Protein AF-N2A3H6-F1 (afdb_monomer_lite)

Secondary structure (DSSP, 8-state):
-HHHHHHHHHHTT-HHHHHHHHTT-EEEHHHHHHHHHHTT-HHHHHHHHHTTSSEEEHHHHHHHHHHHHHHHHHHHHHHHHHHHHHHHHHHHHHHHHHHHHHHHTT--HHHHHHHHHHHS---HHHHHHHHHHHH-

pLDDT: mean 91.18, std 5.66, range [61.72, 97.81]

Foldseek 3Di:
DVLVVLVVCVVVVVVVCCCVPQLADWDWLVSQCSSCVVSVPPLSNVQSVVVVTDTGRVNVSVVSVVVVVVVVVVVVVVVVCVVVCVVVVVLLVVLLVLLVVCLVVVHDLVVSLVCCCVVNVDDSVVSNVSNVVNND

Structure (mmCIF, N/CA/C/O backbone):
data_AF-N2A3H6-F1
#
_entry.id   AF-N2A3H6-F1
#
loop_
_atom_site.group_PDB
_atom_site.id
_atom_site.type_symbol
_atom_site.label_atom_id
_atom_site.label_alt_id
_atom_site.label_comp_id
_atom_site.label_asym_id
_atom_site.label_entity_id
_atom_site.label_seq_id
_atom_site.pdbx_PDB_ins_code
_atom_site.Cartn_x
_atom_site.Cartn_y
_atom_site.Cartn_z
_atom_site.occupancy
_atom_site.B_iso_or_equiv
_atom_site.auth_seq_id
_atom_site.auth_comp_id
_atom_site.auth_asym_id
_atom_site.auth_atom_id
_atom_site.pdbx_PDB_model_num
ATOM 1 N N . GLN A 1 1 ? 14.716 13.242 -29.127 1.00 61.72 1 GLN A N 1
ATOM 2 C CA . GLN A 1 1 ? 13.260 13.442 -29.303 1.00 61.72 1 GLN A CA 1
ATOM 3 C C . GLN A 1 1 ? 12.476 12.564 -28.331 1.00 61.72 1 GLN A C 1
ATOM 5 O O . GLN A 1 1 ? 11.534 13.052 -27.720 1.00 61.72 1 GLN A O 1
ATOM 10 N N . ASP A 1 2 ? 12.939 11.335 -28.089 1.00 79.94 2 ASP A N 1
ATOM 11 C CA . ASP A 1 2 ? 12.267 10.348 -27.234 1.00 79.94 2 ASP A CA 1
ATOM 12 C C . ASP A 1 2 ? 12.134 10.745 -25.754 1.00 79.94 2 ASP A C 1
ATOM 14 O O . ASP A 1 2 ? 11.110 10.450 -25.152 1.00 79.94 2 ASP A O 1
ATOM 18 N N . PHE A 1 3 ? 13.095 11.480 -25.172 1.00 89.81 3 PHE A N 1
ATOM 19 C CA . PHE A 1 3 ? 13.014 11.928 -23.768 1.00 89.81 3 PHE A CA 1
ATOM 20 C C . PHE A 1 3 ? 11.711 12.679 -23.455 1.00 89.81 3 PHE A C 1
ATOM 22 O O . PHE A 1 3 ? 10.958 12.291 -22.566 1.00 89.81 3 PHE A O 1
ATOM 29 N N . PHE A 1 4 ? 11.420 13.746 -24.207 1.00 91.12 4 PHE A N 1
ATOM 30 C CA . PHE A 1 4 ? 10.241 14.578 -23.961 1.00 91.12 4 PHE A CA 1
ATOM 31 C C . PHE A 1 4 ? 8.934 13.838 -24.242 1.00 91.12 4 PHE A C 1
ATOM 33 O O . PHE A 1 4 ? 7.922 14.127 -23.605 1.00 91.12 4 PHE A O 1
ATOM 40 N N . GLU A 1 5 ? 8.937 12.899 -25.186 1.00 89.94 5 GLU A N 1
ATOM 41 C CA . GLU A 1 5 ? 7.768 12.076 -25.476 1.00 89.94 5 GLU A CA 1
ATOM 42 C C . GLU A 1 5 ? 7.487 11.093 -24.336 1.00 89.94 5 GLU A C 1
ATOM 44 O O . GLU A 1 5 ? 6.364 11.060 -23.827 1.00 89.94 5 GLU A O 1
ATOM 49 N N . ILE A 1 6 ? 8.511 10.373 -23.869 1.00 88.81 6 ILE A N 1
ATOM 50 C CA . ILE A 1 6 ? 8.400 9.448 -22.738 1.00 88.81 6 ILE A CA 1
ATOM 51 C C . ILE A 1 6 ? 7.948 10.205 -21.487 1.00 88.81 6 ILE A C 1
ATOM 53 O O . ILE A 1 6 ? 6.944 9.834 -20.881 1.00 88.81 6 ILE A O 1
ATOM 57 N N . MET A 1 7 ? 8.595 11.326 -21.154 1.00 91.62 7 MET A N 1
ATOM 58 C CA . MET A 1 7 ? 8.209 12.146 -20.001 1.00 91.62 7 MET A CA 1
ATOM 59 C C . MET A 1 7 ? 6.777 12.675 -20.118 1.00 91.62 7 MET A C 1
ATOM 61 O O . MET A 1 7 ? 6.028 12.643 -19.143 1.00 91.62 7 MET A O 1
ATOM 65 N N . ARG A 1 8 ? 6.346 13.115 -21.308 1.00 93.12 8 ARG A N 1
ATOM 66 C CA . ARG A 1 8 ? 4.962 13.563 -21.528 1.00 93.12 8 ARG A CA 1
ATOM 67 C C . ARG A 1 8 ? 3.961 12.450 -21.234 1.00 93.12 8 ARG A C 1
ATOM 69 O O . ARG A 1 8 ? 2.940 12.725 -20.607 1.00 93.12 8 ARG A O 1
ATOM 76 N N . ASN A 1 9 ? 4.233 11.225 -21.677 1.00 91.06 9 ASN A N 1
ATOM 77 C CA . ASN A 1 9 ? 3.353 10.091 -21.403 1.00 91.06 9 ASN A CA 1
ATOM 78 C C . ASN A 1 9 ? 3.376 9.712 -19.910 1.00 91.06 9 ASN A C 1
ATOM 80 O O . ASN A 1 9 ? 2.315 9.439 -19.353 1.00 91.06 9 ASN A O 1
ATOM 84 N N . ILE A 1 10 ? 4.535 9.797 -19.237 1.00 89.25 10 ILE A N 1
ATOM 85 C CA . ILE A 1 10 ? 4.661 9.555 -17.786 1.00 89.25 10 ILE A CA 1
ATOM 86 C C . ILE A 1 10 ? 3.806 10.556 -17.000 1.00 89.25 10 ILE A C 1
ATOM 88 O O . ILE A 1 10 ? 2.972 10.148 -16.193 1.00 89.25 10 ILE A O 1
ATOM 92 N N . TYR A 1 11 ? 3.940 11.859 -17.266 1.00 89.00 11 TYR A N 1
ATOM 93 C CA . TYR A 1 11 ? 3.166 12.889 -16.559 1.00 89.00 11 TYR A CA 1
ATOM 94 C C . TYR A 1 11 ? 1.666 12.814 -16.846 1.00 89.00 11 TYR A C 1
ATOM 96 O O . TYR A 1 11 ? 0.853 13.073 -15.961 1.00 89.00 11 TYR A O 1
ATOM 104 N N . ARG A 1 12 ? 1.282 12.429 -18.069 1.00 93.69 12 ARG A N 1
ATOM 105 C CA . ARG A 1 12 ? -0.123 12.180 -18.427 1.00 93.69 12 ARG A CA 1
ATOM 106 C C . ARG A 1 12 ? -0.666 10.865 -17.872 1.00 93.69 12 ARG A C 1
ATOM 108 O O . ARG A 1 12 ? -1.857 10.615 -18.028 1.00 93.69 12 ARG A O 1
ATOM 115 N N . ARG A 1 13 ? 0.178 10.047 -17.232 1.00 89.00 13 ARG A N 1
ATOM 116 C CA . ARG A 1 13 ? -0.150 8.696 -16.756 1.00 89.00 13 ARG A CA 1
ATOM 117 C C . ARG A 1 13 ? -0.673 7.788 -17.873 1.00 89.00 13 ARG A C 1
ATOM 119 O O . ARG A 1 13 ? -1.463 6.878 -17.632 1.00 89.00 13 ARG A O 1
ATOM 126 N N . ASP A 1 14 ? -0.221 8.026 -19.102 1.00 90.19 14 ASP A N 1
ATOM 127 C CA . ASP A 1 14 ? -0.572 7.219 -20.268 1.00 90.19 14 ASP A CA 1
ATOM 128 C C . ASP A 1 14 ? 0.388 6.026 -20.382 1.00 90.19 14 ASP A C 1
ATOM 130 O O . ASP A 1 14 ? 1.221 5.926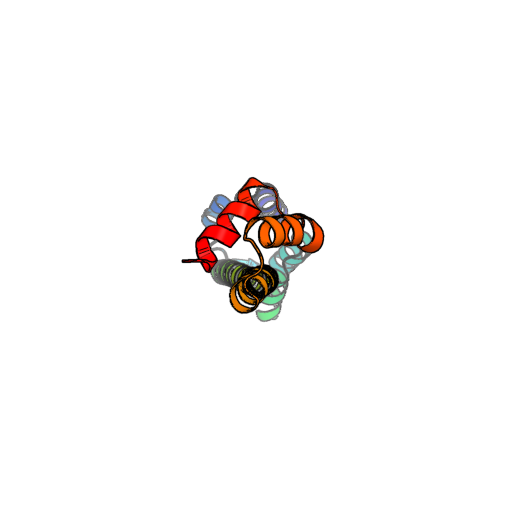 -21.286 1.00 90.19 14 ASP A O 1
ATOM 134 N N . TYR A 1 15 ? 0.315 5.136 -19.389 1.00 83.81 15 TYR A N 1
ATOM 135 C CA . TYR A 1 15 ? 1.209 3.981 -19.285 1.00 83.81 15 TYR A CA 1
ATOM 136 C C . TYR A 1 15 ? 0.973 2.952 -20.392 1.00 83.81 15 TYR A C 1
ATOM 138 O O . TYR A 1 15 ? 1.915 2.275 -20.792 1.00 83.81 15 TYR A O 1
ATOM 146 N N . ARG A 1 16 ? -0.248 2.891 -20.943 1.00 87.44 16 ARG A N 1
ATOM 147 C CA . ARG A 1 16 ? -0.565 2.038 -22.098 1.00 87.44 16 ARG A CA 1
ATOM 148 C C . ARG A 1 16 ? 0.260 2.448 -23.304 1.00 87.44 16 ARG A C 1
ATOM 150 O O . ARG A 1 16 ? 0.924 1.611 -23.897 1.00 87.44 16 ARG A O 1
ATOM 157 N N . LYS A 1 17 ? 0.302 3.748 -23.606 1.00 86.44 17 LYS A N 1
ATOM 158 C CA . LYS A 1 17 ? 1.109 4.260 -24.711 1.00 86.44 17 LYS A CA 1
ATOM 159 C C . LYS A 1 17 ? 2.608 4.056 -24.490 1.00 86.44 17 LYS A C 1
ATOM 161 O O . LYS A 1 17 ? 3.329 3.786 -25.447 1.00 86.44 17 LYS A O 1
ATOM 166 N N . ILE A 1 18 ? 3.089 4.169 -23.249 1.00 84.75 18 ILE A N 1
ATOM 167 C CA . ILE A 1 18 ? 4.495 3.870 -22.928 1.00 84.75 18 ILE A CA 1
ATOM 168 C C . ILE A 1 18 ? 4.803 2.402 -23.219 1.00 84.75 18 ILE A C 1
ATOM 170 O O . ILE A 1 18 ? 5.806 2.102 -23.862 1.00 84.75 18 ILE A O 1
ATOM 174 N N . GLU A 1 19 ? 3.935 1.499 -22.775 1.00 84.12 19 GLU A N 1
ATOM 175 C CA . GLU A 1 19 ? 4.095 0.075 -23.024 1.00 84.12 19 GLU A CA 1
ATOM 176 C C . GLU A 1 19 ? 4.019 -0.231 -24.530 1.00 84.12 19 GLU A C 1
ATOM 178 O O . GLU A 1 19 ? 4.941 -0.812 -25.086 1.00 84.12 19 GLU A O 1
ATOM 183 N N . GLU A 1 20 ? 2.995 0.233 -25.238 1.00 85.56 20 GLU A N 1
ATOM 184 C CA . GLU A 1 20 ? 2.819 -0.036 -26.672 1.00 85.56 20 GLU A CA 1
ATOM 185 C C . GLU A 1 20 ? 3.987 0.468 -27.533 1.00 85.56 20 GLU A C 1
ATOM 187 O O . GLU A 1 20 ? 4.440 -0.230 -28.439 1.00 85.56 20 GLU A O 1
ATOM 192 N N . VAL A 1 21 ? 4.488 1.676 -27.258 1.00 82.44 21 VAL A N 1
ATOM 193 C CA . VAL A 1 21 ? 5.508 2.321 -28.098 1.00 82.44 21 VAL A CA 1
ATOM 194 C C . VAL A 1 21 ? 6.924 1.894 -27.716 1.00 82.44 21 VAL A C 1
ATOM 196 O O . VAL A 1 21 ? 7.789 1.801 -28.594 1.00 82.44 21 VAL A O 1
ATOM 199 N N . TYR A 1 22 ? 7.183 1.644 -26.428 1.00 80.38 22 TYR A N 1
ATOM 200 C CA . TYR A 1 22 ? 8.542 1.469 -25.916 1.00 80.38 22 TYR A CA 1
ATOM 201 C C . TYR A 1 22 ? 8.834 0.086 -25.332 1.00 80.38 22 TYR A C 1
ATOM 203 O O . TYR A 1 22 ? 10.007 -0.189 -25.112 1.00 80.38 22 TYR A O 1
ATOM 211 N N . LYS A 1 23 ? 7.859 -0.815 -25.136 1.00 79.56 23 LYS A N 1
ATOM 212 C CA . LYS A 1 23 ? 8.092 -2.138 -24.513 1.00 79.56 23 LYS A CA 1
ATOM 213 C C . LYS A 1 23 ? 9.216 -2.937 -25.156 1.00 79.56 23 LYS A C 1
ATOM 215 O O . LYS A 1 23 ? 10.000 -3.540 -24.443 1.00 79.56 23 LYS A O 1
ATOM 220 N N . THR A 1 24 ? 9.332 -2.938 -26.479 1.00 81.25 24 THR A N 1
ATOM 221 C CA . THR A 1 24 ? 10.384 -3.693 -27.183 1.00 81.25 24 THR A CA 1
ATOM 222 C C . THR A 1 24 ? 11.565 -2.829 -27.612 1.00 81.25 24 THR A C 1
ATOM 224 O O . THR A 1 24 ? 12.438 -3.313 -28.329 1.00 81.25 24 THR A O 1
ATOM 227 N N . ARG A 1 25 ? 11.589 -1.543 -27.242 1.00 85.50 25 ARG A N 1
ATOM 228 C CA . ARG A 1 25 ? 12.662 -0.634 -27.645 1.00 85.50 25 ARG A CA 1
ATOM 229 C C . ARG A 1 25 ? 13.859 -0.772 -26.717 1.00 85.50 25 ARG A C 1
ATOM 231 O O . ARG A 1 25 ? 13.730 -0.828 -25.495 1.00 85.50 25 ARG A O 1
ATOM 238 N N . GLU A 1 26 ? 15.030 -0.746 -27.326 1.00 89.25 26 GLU A N 1
ATOM 239 C CA . GLU A 1 26 ? 16.272 -0.452 -26.633 1.00 89.25 26 GLU A CA 1
ATOM 240 C C . GLU A 1 26 ? 16.450 1.066 -26.601 1.00 89.25 26 GLU A C 1
ATOM 242 O O . GLU A 1 26 ? 16.276 1.747 -27.615 1.00 89.25 26 GLU A O 1
ATOM 247 N N . ILE A 1 27 ? 16.752 1.611 -25.426 1.00 89.69 27 ILE A N 1
ATOM 248 C CA . ILE A 1 27 ? 17.058 3.036 -25.256 1.00 89.69 27 ILE A CA 1
ATOM 249 C C . ILE A 1 27 ? 18.456 3.175 -24.679 1.00 89.69 27 ILE A C 1
ATOM 251 O O . ILE A 1 27 ? 18.918 2.282 -23.975 1.00 89.69 27 ILE A O 1
ATOM 255 N N . SER A 1 28 ? 19.143 4.283 -24.958 1.00 93.25 28 SER A N 1
ATOM 256 C CA . SER A 1 28 ? 20.476 4.475 -24.387 1.00 93.25 28 SER A CA 1
ATOM 257 C C . SER A 1 28 ? 20.409 4.538 -22.860 1.00 93.25 28 SER A C 1
ATOM 259 O O . SER A 1 28 ? 19.424 5.016 -22.284 1.00 93.25 28 SER A O 1
ATOM 261 N N . THR A 1 29 ? 21.457 4.065 -22.193 1.00 93.69 29 THR A N 1
ATOM 262 C CA . THR A 1 29 ? 21.540 4.108 -20.729 1.00 93.69 29 THR A CA 1
ATOM 263 C C . THR A 1 29 ? 21.468 5.537 -20.187 1.00 93.69 29 THR A C 1
ATOM 265 O O . THR A 1 29 ? 20.881 5.769 -19.136 1.00 93.69 29 THR A O 1
ATOM 268 N N . GLU A 1 30 ? 21.983 6.525 -20.922 1.00 93.88 30 GLU A N 1
ATOM 269 C CA . GLU A 1 30 ? 21.918 7.947 -20.556 1.00 93.88 30 GLU A CA 1
ATOM 270 C C . GLU A 1 30 ? 20.485 8.473 -20.631 1.00 93.88 30 GLU A C 1
ATOM 272 O O . GLU A 1 30 ? 20.040 9.195 -19.738 1.00 93.88 30 GLU A O 1
ATOM 277 N N . LEU A 1 31 ? 19.744 8.088 -21.677 1.00 92.56 31 LEU A N 1
ATOM 278 C CA . LEU A 1 31 ? 18.335 8.433 -21.812 1.00 92.56 31 LEU A CA 1
ATOM 279 C C . LEU A 1 31 ? 17.512 7.793 -20.687 1.00 92.56 31 LEU A C 1
ATOM 281 O O . LEU A 1 31 ? 16.703 8.474 -20.058 1.00 92.56 31 LEU A O 1
ATOM 285 N N . GLY A 1 32 ? 17.752 6.513 -20.400 1.00 92.44 32 GLY A N 1
ATOM 286 C CA . GLY A 1 32 ? 17.136 5.799 -19.285 1.00 92.44 32 GLY A CA 1
ATOM 287 C C . GLY A 1 32 ? 17.398 6.449 -17.931 1.00 92.44 32 GLY A C 1
ATOM 288 O O . GLY A 1 32 ? 16.467 6.661 -17.155 1.00 92.44 32 GLY A O 1
ATOM 289 N N . LEU A 1 33 ? 18.649 6.842 -17.675 1.00 94.06 33 LEU A N 1
ATOM 290 C CA . LEU A 1 33 ? 19.043 7.534 -16.451 1.00 94.06 33 LEU A CA 1
ATOM 291 C C . LEU A 1 33 ? 18.382 8.913 -16.344 1.00 94.06 33 LEU A C 1
ATOM 293 O O . LEU A 1 33 ? 17.886 9.265 -15.277 1.00 94.06 33 LEU A O 1
ATOM 297 N N . ALA A 1 34 ? 18.316 9.671 -17.443 1.00 95.00 34 ALA A N 1
ATOM 298 C CA . ALA A 1 34 ? 17.645 10.967 -17.477 1.00 95.00 34 ALA A CA 1
ATOM 299 C C . ALA A 1 34 ? 16.141 10.839 -17.195 1.00 95.00 34 ALA A C 1
ATOM 301 O O . ALA A 1 34 ? 15.597 11.621 -16.416 1.00 95.00 34 ALA A O 1
ATOM 302 N N . ILE A 1 35 ? 15.467 9.848 -17.792 1.00 93.00 35 ILE A N 1
ATOM 303 C CA . ILE A 1 35 ? 14.048 9.561 -17.525 1.00 93.00 35 ILE A CA 1
ATOM 304 C C . ILE A 1 35 ? 13.871 9.138 -16.067 1.00 93.00 35 ILE A C 1
ATOM 306 O O . ILE A 1 35 ? 12.973 9.639 -15.395 1.00 93.00 35 ILE A O 1
ATOM 310 N N . GLY A 1 36 ? 14.733 8.254 -15.560 1.00 93.56 36 GLY A N 1
ATOM 311 C CA . GLY A 1 36 ? 14.713 7.814 -14.169 1.00 93.56 36 GLY A CA 1
ATOM 312 C C . GLY A 1 36 ? 14.859 8.979 -13.196 1.00 93.56 36 GLY A C 1
ATOM 313 O O . GLY A 1 36 ? 14.030 9.126 -12.308 1.00 93.56 36 GLY A O 1
ATOM 314 N N . ALA A 1 37 ? 15.836 9.860 -13.407 1.00 95.31 37 ALA A N 1
ATOM 315 C CA . ALA A 1 37 ? 16.040 11.043 -12.578 1.00 95.31 37 ALA A CA 1
ATOM 316 C C . ALA A 1 37 ? 14.859 12.025 -12.661 1.00 95.31 37 ALA A C 1
ATOM 318 O O . ALA A 1 37 ? 14.356 12.466 -11.633 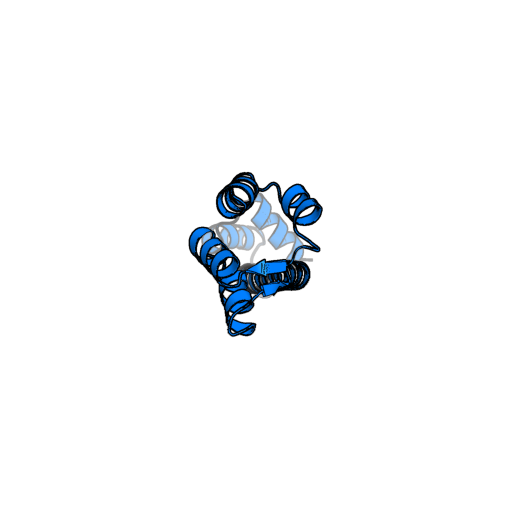1.00 95.31 37 ALA A O 1
ATOM 319 N N . ALA A 1 38 ? 14.373 12.331 -13.869 1.00 94.81 38 ALA A N 1
ATOM 320 C CA . ALA A 1 38 ? 13.281 13.286 -14.072 1.00 94.81 38 ALA A CA 1
ATOM 321 C C . ALA A 1 38 ? 11.917 12.779 -13.568 1.00 94.81 38 ALA A C 1
ATOM 323 O O . ALA A 1 38 ? 11.046 13.580 -13.239 1.00 94.81 38 ALA A O 1
ATOM 324 N N . SER A 1 39 ? 11.723 11.458 -13.528 1.00 91.19 39 SER A N 1
ATOM 325 C CA . SER A 1 39 ? 10.527 10.808 -12.970 1.00 91.19 39 SER A CA 1
ATOM 326 C C . SER A 1 39 ? 10.702 10.352 -11.521 1.00 91.19 39 SER A C 1
ATOM 328 O O . SER A 1 39 ? 9.801 9.712 -10.983 1.00 91.19 39 SER A O 1
ATOM 330 N N . GLU A 1 40 ? 11.854 10.642 -10.907 1.00 92.88 40 GLU A N 1
ATOM 331 C CA . GLU A 1 40 ? 12.228 10.192 -9.560 1.00 92.88 40 GLU A CA 1
ATOM 332 C C . GLU A 1 40 ? 12.140 8.660 -9.374 1.00 92.88 40 GLU A C 1
ATOM 334 O O . GLU A 1 40 ? 11.982 8.138 -8.270 1.00 92.88 40 GLU A O 1
ATOM 339 N N . SER A 1 41 ? 12.277 7.904 -10.465 1.00 92.75 41 SER A N 1
ATOM 340 C CA . SER A 1 41 ? 12.237 6.446 -10.459 1.00 92.75 41 SER A CA 1
ATOM 341 C C . SER A 1 41 ? 13.627 5.863 -10.238 1.00 92.75 41 SER A C 1
ATOM 343 O O . SER A 1 41 ? 14.426 5.705 -11.167 1.00 92.75 41 SER A O 1
ATOM 345 N N . THR A 1 42 ? 13.907 5.474 -8.995 1.00 93.56 42 THR A N 1
ATOM 346 C CA . THR A 1 42 ? 15.136 4.749 -8.629 1.00 93.56 42 THR A CA 1
ATOM 347 C C . THR A 1 42 ? 15.263 3.414 -9.358 1.00 93.56 42 THR A C 1
ATOM 349 O O . THR A 1 42 ? 16.376 2.972 -9.627 1.00 93.56 42 THR A O 1
ATOM 352 N N . VAL A 1 43 ? 14.141 2.798 -9.743 1.00 93.81 43 VAL A N 1
ATOM 353 C CA . VAL A 1 43 ? 14.125 1.561 -10.533 1.00 93.81 43 VAL A CA 1
ATOM 354 C C . VAL A 1 43 ? 14.708 1.799 -11.923 1.00 93.81 43 VAL A C 1
ATOM 356 O O . VAL A 1 43 ? 15.627 1.089 -12.321 1.00 93.81 43 VAL A O 1
ATOM 359 N N . LEU A 1 44 ? 14.241 2.833 -12.634 1.00 92.69 44 LEU A N 1
ATOM 360 C CA . LEU A 1 44 ? 14.759 3.167 -13.965 1.00 92.69 44 LEU A CA 1
ATOM 361 C C . LEU A 1 44 ? 16.225 3.611 -13.909 1.00 92.69 44 LEU A C 1
ATOM 363 O O . LEU A 1 44 ? 17.012 3.222 -14.769 1.00 92.69 44 LEU A O 1
ATOM 367 N N . MET A 1 45 ? 16.611 4.372 -12.876 1.00 93.69 45 MET A N 1
ATOM 368 C CA . MET A 1 45 ? 18.011 4.754 -12.664 1.00 93.69 45 MET A CA 1
ATOM 369 C C . MET A 1 45 ? 18.905 3.524 -12.458 1.00 93.69 45 MET A C 1
ATOM 371 O O . MET A 1 45 ? 19.934 3.394 -13.116 1.00 93.69 45 MET A O 1
ATOM 375 N N . ASN A 1 46 ? 18.505 2.594 -11.589 1.00 93.50 46 ASN A N 1
ATOM 376 C CA . ASN A 1 46 ? 19.274 1.378 -11.329 1.00 93.50 46 ASN A CA 1
ATOM 377 C C . ASN A 1 46 ? 19.351 0.475 -12.563 1.00 93.50 46 ASN A C 1
ATOM 379 O O . ASN A 1 46 ? 20.414 -0.076 -12.842 1.00 93.50 46 ASN A O 1
ATOM 383 N N . GLU A 1 47 ? 18.262 0.345 -13.321 1.00 91.75 47 GLU A N 1
ATOM 384 C CA . GLU A 1 47 ? 18.247 -0.463 -14.541 1.00 91.75 47 GLU A CA 1
ATOM 385 C C . GLU A 1 47 ? 19.184 0.103 -15.616 1.00 91.75 47 GLU A C 1
ATOM 387 O O . GLU A 1 47 ? 19.961 -0.638 -16.220 1.00 91.75 47 GLU A O 1
ATOM 392 N N . ALA A 1 48 ? 19.199 1.428 -15.789 1.00 92.38 48 ALA A N 1
ATOM 393 C CA . ALA A 1 48 ? 20.157 2.095 -16.666 1.00 92.38 48 ALA A CA 1
ATOM 394 C C . ALA A 1 48 ? 21.614 1.853 -16.224 1.00 92.38 48 ALA A C 1
ATOM 396 O O . ALA A 1 48 ? 22.485 1.589 -17.055 1.00 92.38 48 ALA A O 1
ATOM 397 N N . LEU A 1 49 ? 21.884 1.885 -14.914 1.00 91.94 49 LEU A N 1
ATOM 398 C CA . LEU A 1 49 ? 23.226 1.687 -14.356 1.00 91.94 49 LEU A CA 1
ATOM 399 C C . LEU A 1 49 ? 23.718 0.230 -14.425 1.00 91.94 49 LEU A C 1
ATOM 401 O O . LEU A 1 49 ? 24.929 0.009 -14.516 1.00 91.94 49 LEU A O 1
ATOM 405 N N . LYS A 1 50 ? 22.824 -0.771 -14.435 1.00 90.12 50 LYS A N 1
ATOM 406 C CA . LYS A 1 50 ? 23.201 -2.196 -14.564 1.00 90.12 50 LYS A CA 1
ATOM 407 C C . LYS A 1 50 ? 23.967 -2.490 -15.855 1.00 90.12 50 LYS A C 1
ATOM 409 O O . LYS A 1 50 ? 24.872 -3.322 -15.848 1.00 90.12 50 LYS A O 1
ATOM 414 N N . SER A 1 51 ? 23.631 -1.794 -16.940 1.00 80.62 51 SER A N 1
ATOM 415 C CA . SER A 1 51 ? 24.140 -2.103 -18.282 1.00 80.62 51 SER A CA 1
ATOM 416 C C . SER A 1 51 ? 25.577 -1.606 -18.535 1.00 80.62 51 SER A C 1
ATOM 418 O O . SER A 1 51 ? 26.173 -1.971 -19.539 1.00 80.62 51 SER A O 1
ATOM 420 N N . ARG A 1 52 ? 26.183 -0.835 -17.609 1.00 78.31 52 ARG A N 1
ATOM 421 C CA . ARG A 1 52 ? 27.552 -0.266 -17.726 1.00 78.31 52 ARG A CA 1
ATOM 422 C C . ARG A 1 52 ? 27.804 0.511 -19.038 1.00 78.31 52 ARG A C 1
ATOM 424 O O . ARG A 1 52 ? 28.937 0.561 -19.514 1.00 78.31 52 ARG A O 1
ATOM 431 N N . GLY A 1 53 ? 26.763 1.140 -19.584 1.00 78.69 53 GLY A N 1
ATOM 432 C CA . GLY A 1 53 ? 26.789 1.874 -20.853 1.00 78.69 53 GLY A CA 1
ATOM 433 C C . GLY A 1 53 ? 26.081 1.138 -21.996 1.00 78.69 53 GLY A C 1
ATOM 434 O O . GLY A 1 53 ? 25.710 -0.026 -21.874 1.00 78.69 53 GLY A O 1
ATOM 435 N N . GLY A 1 54 ? 25.886 1.825 -23.122 1.00 89.00 54 GLY A N 1
ATOM 436 C CA . GLY A 1 54 ? 25.229 1.260 -24.300 1.00 89.00 54 GLY A CA 1
ATOM 437 C C . GLY A 1 54 ? 23.717 1.439 -24.249 1.00 89.00 54 GLY A C 1
ATOM 438 O O . GLY A 1 54 ? 23.223 2.567 -24.248 1.00 89.00 54 GLY A O 1
ATOM 439 N N . VAL A 1 55 ? 22.976 0.333 -24.244 1.00 89.56 55 VAL A N 1
ATOM 440 C CA . VAL A 1 55 ? 21.512 0.344 -24.299 1.00 89.56 55 VAL A CA 1
ATOM 441 C C . VAL A 1 55 ? 20.904 -0.460 -23.156 1.00 89.56 55 VAL A C 1
ATOM 443 O O . VAL A 1 55 ? 21.450 -1.475 -22.738 1.00 89.56 55 VAL A O 1
ATOM 446 N N . MET A 1 56 ? 19.763 0.001 -22.654 1.00 88.50 56 MET A N 1
ATOM 447 C CA . MET A 1 56 ? 18.926 -0.719 -21.702 1.00 88.50 56 MET A CA 1
ATOM 448 C C . MET A 1 56 ? 17.672 -1.258 -22.391 1.00 88.50 56 MET A C 1
ATOM 450 O O . MET A 1 56 ? 17.076 -0.602 -23.254 1.00 88.50 56 MET A O 1
ATOM 454 N N . ASN A 1 57 ? 17.251 -2.451 -21.970 1.00 88.06 57 ASN A N 1
ATOM 455 C CA . ASN A 1 57 ? 16.024 -3.076 -22.441 1.00 88.06 57 ASN A CA 1
ATOM 456 C C . ASN A 1 57 ? 14.819 -2.512 -21.676 1.00 88.06 57 ASN A C 1
ATOM 458 O O . ASN A 1 57 ? 14.679 -2.712 -20.466 1.00 88.06 57 ASN A O 1
ATOM 462 N N . MET A 1 58 ? 13.933 -1.816 -22.386 1.00 86.44 58 MET A N 1
ATOM 463 C CA . MET A 1 58 ? 12.779 -1.177 -21.760 1.00 86.44 58 MET A CA 1
ATOM 464 C C . MET A 1 58 ? 11.738 -2.185 -21.244 1.00 86.44 58 MET A C 1
ATOM 466 O O . MET A 1 58 ? 11.067 -1.892 -20.258 1.00 86.44 58 MET A O 1
ATOM 470 N N . CYS A 1 59 ? 11.620 -3.382 -21.834 1.00 86.56 59 CYS A N 1
ATOM 471 C CA . CYS A 1 59 ? 10.730 -4.433 -21.322 1.00 86.56 59 CYS A CA 1
ATOM 472 C C . CYS A 1 59 ? 11.142 -4.841 -19.907 1.00 86.56 59 CYS A C 1
ATOM 474 O O . CYS A 1 59 ? 10.303 -4.875 -19.007 1.00 86.56 59 CYS A O 1
ATOM 476 N N . THR A 1 60 ? 12.437 -5.107 -19.710 1.00 88.69 60 THR A N 1
ATOM 477 C CA . THR A 1 60 ? 12.997 -5.449 -18.398 1.00 88.69 60 THR A CA 1
ATOM 478 C C . THR A 1 60 ? 12.769 -4.311 -17.410 1.00 88.69 60 THR A C 1
ATOM 480 O O . THR A 1 60 ? 12.266 -4.539 -16.315 1.00 88.69 60 THR A O 1
ATOM 483 N N . ALA A 1 61 ? 13.042 -3.069 -17.819 1.00 89.44 61 ALA A N 1
ATOM 484 C CA . ALA A 1 61 ? 12.850 -1.896 -16.970 1.00 89.44 61 ALA A CA 1
ATOM 485 C C . ALA A 1 61 ? 11.391 -1.698 -16.529 1.00 89.44 61 ALA A C 1
ATOM 487 O O . ALA A 1 61 ? 11.133 -1.403 -15.363 1.00 89.44 61 ALA A O 1
ATOM 488 N N . LEU A 1 62 ? 10.434 -1.880 -17.443 1.00 89.12 62 LEU A N 1
ATOM 489 C CA . LEU A 1 62 ? 9.002 -1.795 -17.148 1.00 89.12 62 LEU A CA 1
ATOM 490 C C . LEU A 1 62 ? 8.543 -2.926 -16.222 1.00 89.12 62 LEU A C 1
ATOM 492 O O . LEU A 1 62 ? 7.771 -2.676 -15.298 1.00 89.12 62 LEU A O 1
ATOM 496 N N . GLN A 1 63 ? 9.043 -4.145 -16.427 1.00 90.31 63 GLN A N 1
ATOM 497 C CA . GLN A 1 63 ? 8.717 -5.287 -15.576 1.00 90.31 63 GLN A CA 1
ATOM 498 C C . GLN A 1 63 ? 9.266 -5.116 -14.153 1.00 90.31 63 GLN A C 1
ATOM 500 O O . GLN A 1 63 ? 8.553 -5.360 -13.181 1.00 90.31 63 GLN A O 1
ATOM 505 N N . GLU A 1 64 ? 10.505 -4.644 -14.012 1.00 91.81 64 GLU A N 1
ATOM 506 C CA . GLU A 1 64 ? 11.093 -4.307 -12.711 1.00 91.81 64 GLU A CA 1
ATOM 507 C C . GLU A 1 64 ? 10.323 -3.172 -12.022 1.00 91.81 64 GLU A C 1
ATOM 509 O O . GLU A 1 64 ? 10.061 -3.239 -10.819 1.00 91.81 64 GLU A O 1
ATOM 514 N N . LEU A 1 65 ? 9.893 -2.153 -12.777 1.00 90.88 65 LEU A N 1
ATOM 515 C CA . LEU A 1 65 ? 9.073 -1.056 -12.257 1.00 90.88 65 LEU A CA 1
ATOM 516 C C . LEU A 1 65 ? 7.727 -1.563 -11.720 1.00 90.88 65 LEU A C 1
ATOM 518 O O . LEU A 1 65 ? 7.305 -1.167 -10.630 1.00 90.88 65 LEU A O 1
ATOM 522 N N . GLU A 1 66 ? 7.065 -2.454 -12.457 1.00 91.06 66 GLU A N 1
ATOM 523 C CA . GLU A 1 66 ? 5.815 -3.082 -12.033 1.00 91.06 66 GLU A CA 1
ATOM 524 C C . GLU A 1 66 ? 6.016 -3.946 -10.779 1.00 91.06 66 GLU A C 1
ATOM 526 O O . GLU A 1 66 ? 5.262 -3.815 -9.812 1.00 91.06 66 GLU A O 1
ATOM 531 N N . ASN A 1 67 ? 7.056 -4.782 -10.756 1.00 94.25 67 ASN A N 1
ATOM 532 C CA . ASN A 1 67 ? 7.375 -5.643 -9.617 1.00 94.25 67 ASN A CA 1
ATOM 533 C C . ASN A 1 67 ? 7.670 -4.830 -8.352 1.00 94.25 67 ASN A C 1
ATOM 535 O O . ASN A 1 67 ? 7.099 -5.110 -7.297 1.00 94.25 67 ASN A O 1
ATOM 539 N N . ALA A 1 68 ? 8.509 -3.795 -8.458 1.00 92.81 68 ALA A N 1
ATOM 540 C CA . ALA A 1 68 ? 8.821 -2.899 -7.348 1.00 92.81 68 ALA A CA 1
ATOM 541 C C . ALA A 1 68 ? 7.567 -2.184 -6.825 1.00 92.81 68 ALA A C 1
ATOM 543 O O . ALA A 1 68 ? 7.374 -2.073 -5.613 1.00 92.81 68 ALA A O 1
ATOM 544 N N . SER A 1 69 ? 6.681 -1.749 -7.727 1.00 91.19 69 SER A N 1
ATOM 545 C CA . SER A 1 69 ? 5.419 -1.097 -7.361 1.00 91.19 69 SER A CA 1
ATOM 546 C C . SER A 1 69 ? 4.467 -2.054 -6.637 1.00 91.19 69 SER A C 1
ATOM 548 O O . SER A 1 69 ? 3.906 -1.701 -5.599 1.00 91.19 69 SER A O 1
ATOM 550 N N . ARG A 1 70 ? 4.319 -3.289 -7.138 1.00 95.25 70 ARG A N 1
ATOM 551 C CA . ARG A 1 70 ? 3.507 -4.337 -6.494 1.00 95.25 70 ARG A CA 1
ATOM 552 C C . ARG A 1 70 ? 4.051 -4.702 -5.116 1.00 95.25 70 ARG A C 1
ATOM 554 O O . ARG A 1 70 ? 3.279 -4.828 -4.169 1.00 95.25 70 ARG A O 1
ATOM 561 N N . GLU A 1 71 ? 5.366 -4.856 -4.992 1.00 96.00 71 GLU A N 1
ATOM 562 C CA . GLU A 1 71 ? 6.004 -5.202 -3.723 1.00 96.00 71 GLU A CA 1
ATOM 563 C C . GLU A 1 71 ? 5.859 -4.079 -2.695 1.00 96.00 71 GLU A C 1
ATOM 565 O O . GLU A 1 71 ? 5.499 -4.347 -1.548 1.00 96.00 71 GLU A O 1
ATOM 570 N N . LYS A 1 72 ? 6.046 -2.820 -3.110 1.00 94.50 72 LYS A N 1
ATOM 571 C CA . LYS A 1 72 ? 5.799 -1.656 -2.254 1.00 94.50 72 LYS A CA 1
ATOM 572 C C . LYS A 1 72 ? 4.357 -1.640 -1.744 1.00 94.50 72 LYS A C 1
ATOM 574 O O . LYS A 1 72 ? 4.161 -1.588 -0.534 1.00 94.50 72 LYS A O 1
ATOM 579 N N . GLY A 1 73 ? 3.372 -1.799 -2.631 1.00 96.25 73 GLY A N 1
ATOM 580 C CA . GLY A 1 73 ? 1.961 -1.857 -2.236 1.00 96.25 73 GLY A CA 1
ATOM 581 C C . GLY A 1 73 ? 1.649 -3.022 -1.290 1.00 96.25 73 GLY A C 1
ATOM 582 O O . GLY A 1 73 ? 0.898 -2.872 -0.330 1.00 96.25 73 GLY A O 1
ATOM 583 N N . ARG A 1 74 ? 2.281 -4.185 -1.491 1.00 97.62 74 ARG A N 1
ATOM 584 C CA . ARG A 1 74 ? 2.151 -5.334 -0.583 1.00 97.62 74 ARG A CA 1
ATOM 585 C C . ARG A 1 74 ? 2.732 -5.044 0.803 1.00 97.62 74 ARG A C 1
ATOM 587 O O . ARG A 1 74 ? 2.164 -5.485 1.802 1.00 97.62 74 ARG A O 1
ATOM 594 N N . ILE A 1 75 ? 3.876 -4.365 0.875 1.00 96.69 75 ILE A N 1
ATOM 595 C CA . ILE A 1 75 ? 4.512 -3.979 2.140 1.00 96.69 75 ILE A CA 1
ATOM 596 C C . ILE A 1 75 ? 3.649 -2.947 2.866 1.00 96.69 75 ILE A C 1
ATOM 598 O O . ILE A 1 75 ? 3.358 -3.147 4.044 1.00 96.69 75 ILE A O 1
ATOM 602 N N . GLU A 1 76 ? 3.215 -1.900 2.167 1.00 96.56 76 GLU A N 1
ATOM 603 C CA . GLU A 1 76 ? 2.350 -0.848 2.710 1.00 96.56 76 GLU A CA 1
ATOM 604 C C . GLU A 1 76 ? 1.055 -1.449 3.264 1.00 96.56 76 GLU A C 1
ATOM 606 O O . GLU A 1 76 ? 0.799 -1.320 4.459 1.00 96.56 76 GLU A O 1
ATOM 611 N N . GLY A 1 77 ? 0.341 -2.261 2.476 1.00 97.75 77 GLY A N 1
ATOM 612 C CA . GLY A 1 77 ? -0.889 -2.913 2.936 1.00 97.75 77 GLY A CA 1
ATOM 613 C C . GLY A 1 77 ? -0.678 -3.859 4.126 1.00 97.75 77 GLY A C 1
ATOM 614 O O . GLY A 1 77 ? -1.523 -3.957 5.015 1.00 97.75 77 GLY A O 1
ATOM 615 N N . LYS A 1 78 ? 0.475 -4.538 4.215 1.00 97.81 78 LYS A N 1
ATOM 616 C CA . LYS A 1 78 ? 0.818 -5.351 5.396 1.00 97.81 78 LYS A CA 1
ATOM 617 C C . LYS A 1 78 ? 1.087 -4.511 6.638 1.00 97.81 78 LYS A C 1
ATOM 619 O O . LYS A 1 78 ? 0.838 -4.991 7.743 1.00 97.81 78 LYS A O 1
ATOM 624 N N . ILE A 1 79 ? 1.681 -3.333 6.482 1.00 96.56 79 ILE A N 1
ATOM 625 C CA . ILE A 1 79 ? 1.963 -2.424 7.594 1.00 96.56 79 ILE A CA 1
ATOM 626 C C . ILE A 1 79 ? 0.656 -1.808 8.082 1.00 96.56 79 ILE A C 1
ATOM 628 O O . ILE A 1 79 ? 0.375 -1.901 9.275 1.00 96.56 79 ILE A O 1
ATOM 632 N N . GLU A 1 80 ? -0.149 -1.268 7.169 1.00 96.44 80 GLU A N 1
ATOM 633 C CA . GLU A 1 80 ? -1.457 -0.680 7.466 1.00 96.44 80 GLU A CA 1
ATOM 634 C C . GLU A 1 80 ? -2.359 -1.694 8.169 1.00 96.44 80 GLU A C 1
ATOM 636 O O . GLU A 1 80 ? -2.729 -1.470 9.320 1.00 96.44 80 GLU A O 1
ATOM 641 N N . GLY A 1 81 ? -2.556 -2.882 7.588 1.00 97.38 81 GLY A N 1
ATOM 642 C CA . GLY A 1 81 ? -3.396 -3.914 8.205 1.00 97.38 81 GLY A CA 1
ATOM 643 C C . GLY A 1 81 ? -2.888 -4.394 9.573 1.00 97.38 81 GLY A C 1
ATOM 644 O O . GLY A 1 81 ? -3.675 -4.735 10.454 1.00 97.38 81 GLY A O 1
ATOM 645 N N . LYS A 1 82 ? -1.567 -4.390 9.811 1.00 97.31 82 LYS A N 1
ATOM 646 C CA . LYS A 1 82 ? -1.008 -4.695 11.143 1.00 97.31 82 LYS A CA 1
ATOM 647 C C . LYS A 1 82 ? -1.261 -3.586 12.158 1.00 97.31 82 LYS A C 1
ATOM 649 O O . LYS A 1 82 ? -1.364 -3.889 13.347 1.00 97.31 82 LYS A O 1
ATOM 654 N N . ILE A 1 83 ? -1.255 -2.326 11.733 1.00 95.44 83 ILE A N 1
ATOM 655 C CA . ILE A 1 83 ? -1.514 -1.180 12.608 1.00 95.44 83 ILE A CA 1
ATOM 656 C C . ILE A 1 83 ? -3.002 -1.136 12.944 1.00 95.44 83 ILE A C 1
ATOM 658 O O . ILE A 1 83 ? -3.335 -1.120 14.128 1.00 95.44 83 ILE A O 1
ATOM 662 N N . GLU A 1 84 ? -3.864 -1.207 11.931 1.00 95.75 84 GLU A N 1
ATOM 663 C CA . GLU A 1 84 ? -5.321 -1.227 12.083 1.00 95.75 84 GLU A CA 1
ATOM 664 C C . GLU A 1 84 ? -5.754 -2.379 12.989 1.00 95.75 84 GLU A C 1
ATOM 666 O O . GLU A 1 84 ? -6.304 -2.130 14.059 1.00 95.75 84 GLU A O 1
ATOM 671 N N . GLY A 1 85 ? -5.350 -3.618 12.684 1.00 96.25 85 GLY A N 1
ATOM 672 C CA . GLY A 1 85 ? -5.722 -4.774 13.504 1.00 96.25 85 GLY A CA 1
ATOM 673 C C . GLY A 1 85 ? -5.209 -4.708 14.951 1.00 96.25 85 GLY A C 1
ATOM 674 O O . GLY A 1 85 ? -5.854 -5.210 15.869 1.00 96.25 85 GLY A O 1
ATOM 675 N N . LYS A 1 86 ? -4.064 -4.055 15.206 1.00 96.38 86 LYS A N 1
ATOM 676 C CA . LYS A 1 86 ? -3.580 -3.824 16.582 1.00 96.38 86 LYS A CA 1
ATOM 677 C C . LYS A 1 86 ? -4.399 -2.776 17.326 1.00 96.38 86 LYS A C 1
ATOM 679 O O . LYS A 1 86 ? -4.516 -2.876 18.547 1.00 96.38 86 LYS A O 1
ATOM 684 N N . ILE A 1 87 ? -4.871 -1.741 16.637 1.00 93.56 87 ILE A N 1
ATOM 685 C CA . ILE A 1 87 ? -5.704 -0.693 17.230 1.00 93.56 87 ILE A CA 1
ATOM 686 C C . ILE A 1 87 ? -7.091 -1.264 17.517 1.00 93.56 87 ILE A C 1
ATOM 688 O O . ILE A 1 87 ? -7.541 -1.186 18.659 1.00 93.56 87 ILE A O 1
ATOM 692 N N . GLU A 1 88 ? -7.706 -1.912 16.528 1.00 93.81 88 GLU A N 1
ATOM 693 C CA . GLU A 1 88 ? -9.008 -2.567 16.656 1.00 93.81 88 GLU A CA 1
ATOM 694 C C . GLU A 1 88 ? -8.993 -3.599 17.783 1.00 93.81 88 GLU A C 1
ATOM 696 O O . GLU A 1 88 ? -9.764 -3.468 18.728 1.00 93.81 88 GLU A O 1
ATOM 701 N N . GLY A 1 89 ? -8.026 -4.523 17.796 1.00 94.88 89 GLY A N 1
ATOM 702 C CA . GLY A 1 89 ? -7.938 -5.538 18.850 1.00 94.88 89 GLY A CA 1
ATOM 703 C C . GLY A 1 89 ? -7.728 -4.965 20.260 1.00 94.88 89 GLY A C 1
ATOM 704 O O . GLY A 1 89 ? -8.195 -5.540 21.242 1.00 94.88 89 GLY A O 1
ATOM 705 N N . LYS A 1 90 ? -7.059 -3.810 20.402 1.00 94.75 90 LYS A N 1
ATOM 706 C CA . LYS A 1 90 ? -6.939 -3.122 21.703 1.00 94.75 90 LYS A CA 1
ATOM 707 C C . LYS A 1 90 ? -8.258 -2.494 22.146 1.00 94.75 90 LYS A C 1
ATOM 709 O O . LYS A 1 90 ? -8.568 -2.533 23.336 1.00 94.75 90 LYS A O 1
ATOM 714 N N . ILE A 1 91 ? -8.994 -1.888 21.216 1.00 92.25 91 ILE A N 1
ATOM 715 C CA . ILE A 1 91 ? -10.302 -1.286 21.488 1.00 92.25 91 ILE A CA 1
ATOM 716 C C . ILE A 1 91 ? -11.298 -2.388 21.851 1.00 92.25 91 ILE A C 1
ATOM 718 O O . ILE A 1 91 ? -11.920 -2.312 22.908 1.00 92.25 91 ILE A O 1
ATOM 722 N N . GLU A 1 92 ? -11.375 -3.445 21.042 1.00 92.62 92 GLU A N 1
ATOM 723 C CA . GLU A 1 92 ? -12.231 -4.605 21.291 1.00 92.62 92 GLU A CA 1
ATOM 724 C C . GLU A 1 92 ? -11.907 -5.269 22.629 1.00 92.62 92 GLU A C 1
ATOM 726 O O . GLU A 1 92 ? -12.810 -5.460 23.438 1.00 92.62 92 GLU A O 1
ATOM 731 N N . GLY A 1 93 ? -10.627 -5.520 22.930 1.00 94.25 93 GLY A N 1
ATOM 732 C CA . GLY A 1 93 ? -10.224 -6.111 24.208 1.00 94.25 93 GLY A CA 1
ATOM 733 C C . GLY A 1 93 ? -10.561 -5.235 25.421 1.00 94.25 93 GLY A C 1
ATOM 734 O O . GLY A 1 93 ? -10.928 -5.751 26.478 1.00 94.25 93 GLY A O 1
ATOM 735 N N . LYS A 1 94 ? -10.489 -3.901 25.289 1.00 94.94 94 LYS A N 1
ATOM 736 C CA . LYS A 1 94 ? -10.926 -2.973 26.346 1.00 94.94 94 LYS A CA 1
ATOM 737 C C . LYS A 1 94 ? -12.440 -3.053 26.559 1.00 94.94 94 LYS A C 1
ATOM 739 O O . LYS A 1 94 ? -12.884 -3.128 27.704 1.00 94.94 94 LYS A O 1
ATOM 744 N N . ILE A 1 95 ? -13.214 -3.048 25.474 1.00 94.81 95 ILE A N 1
ATOM 745 C CA . ILE A 1 95 ? -14.677 -3.154 25.511 1.00 94.81 95 ILE A CA 1
ATOM 746 C C . ILE A 1 95 ? -15.093 -4.487 26.140 1.00 94.81 95 ILE A C 1
ATOM 748 O O . ILE A 1 95 ? -15.858 -4.491 27.104 1.00 94.81 95 ILE A O 1
ATOM 752 N N . GLU A 1 96 ? -14.550 -5.602 25.644 1.00 94.44 96 GLU A N 1
ATOM 753 C CA . GLU A 1 96 ? -14.809 -6.945 26.168 1.00 94.44 96 GLU A CA 1
ATOM 754 C C 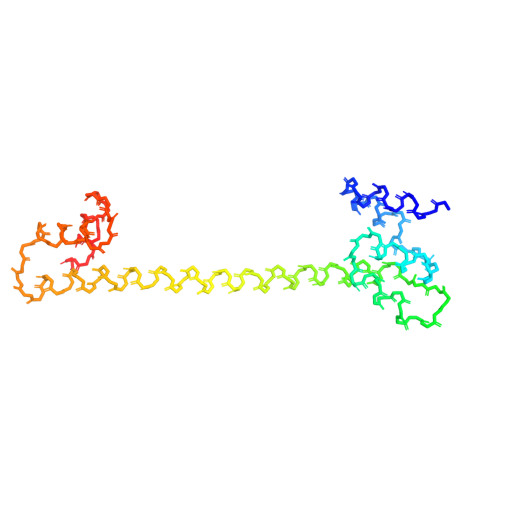. GLU A 1 96 ? -14.470 -7.020 27.661 1.00 94.44 96 GLU A C 1
ATOM 756 O O . GLU A 1 96 ? -15.280 -7.492 28.457 1.00 94.44 96 GLU A O 1
ATOM 761 N N . GLY A 1 97 ? -13.313 -6.485 28.068 1.00 94.00 97 GLY A N 1
ATOM 762 C CA . GLY A 1 97 ? -12.892 -6.445 29.466 1.00 94.00 97 GLY A CA 1
ATOM 763 C C . GLY A 1 97 ? -13.872 -5.690 30.369 1.00 94.00 97 GLY A C 1
ATOM 764 O O . GLY A 1 97 ? -14.255 -6.208 31.418 1.00 94.00 97 GLY A O 1
ATOM 765 N N . ILE A 1 98 ? -14.326 -4.498 29.961 1.00 94.19 98 ILE A N 1
ATOM 766 C CA . ILE A 1 98 ? -15.326 -3.718 30.712 1.00 94.19 98 ILE A CA 1
ATOM 767 C C . ILE A 1 98 ? -16.625 -4.513 30.857 1.00 94.19 98 ILE A C 1
ATOM 769 O O . ILE A 1 98 ? -17.169 -4.609 31.961 1.00 94.19 98 ILE A O 1
ATOM 773 N N . VAL A 1 99 ? -17.116 -5.091 29.759 1.00 93.75 99 VAL A N 1
ATOM 774 C CA . VAL A 1 99 ? -18.373 -5.844 29.752 1.00 93.75 99 VAL A CA 1
ATOM 775 C C . VAL A 1 99 ? -18.278 -7.085 30.638 1.00 93.75 99 VAL A C 1
ATOM 777 O O . VAL A 1 99 ? -19.153 -7.299 31.478 1.00 93.75 99 VAL A O 1
ATOM 780 N N . LYS A 1 100 ? -17.197 -7.857 30.509 1.00 93.06 100 LYS A N 1
ATOM 781 C CA . LYS A 1 100 ? -16.971 -9.082 31.277 1.00 93.06 100 LYS A CA 1
ATOM 782 C C . LYS A 1 100 ? -16.837 -8.810 32.770 1.00 93.06 100 LYS A C 1
ATOM 784 O O . LYS A 1 100 ? -17.497 -9.476 33.554 1.00 93.06 100 LYS A O 1
ATOM 789 N N . ILE A 1 101 ? -16.089 -7.777 33.163 1.00 93.00 101 ILE A N 1
ATOM 790 C CA . ILE A 1 101 ? -16.019 -7.342 34.566 1.00 93.00 101 ILE A CA 1
ATOM 791 C C . ILE A 1 101 ? -17.422 -6.983 35.072 1.00 93.00 101 ILE A C 1
ATOM 793 O O . ILE A 1 101 ? -17.824 -7.428 36.141 1.00 93.00 101 ILE A O 1
ATOM 797 N N . CYS A 1 102 ? -18.212 -6.224 34.312 1.00 92.06 102 CYS A N 1
ATOM 798 C CA . CYS A 1 102 ? -19.572 -5.901 34.747 1.00 92.06 102 CYS A CA 1
ATOM 799 C C . CYS A 1 102 ? -20.440 -7.164 34.918 1.00 92.06 102 CYS A C 1
ATOM 801 O O . CYS A 1 102 ? -21.148 -7.268 35.917 1.00 92.06 102 CYS A O 1
ATOM 803 N N . LYS A 1 103 ? -20.328 -8.140 34.006 1.00 90.50 103 LYS A N 1
ATOM 804 C CA . LYS A 1 103 ? -21.031 -9.432 34.079 1.00 90.50 103 LYS A CA 1
ATOM 805 C C . LYS A 1 103 ? -20.605 -10.237 35.313 1.00 90.50 103 LYS A C 1
ATOM 807 O O . LYS A 1 103 ? -21.462 -10.649 36.091 1.00 90.50 103 LYS A O 1
ATOM 812 N N . ASP A 1 104 ? -19.301 -10.398 35.524 1.00 92.81 104 ASP A N 1
ATOM 813 C CA . ASP A 1 104 ? -18.719 -11.218 36.596 1.00 92.81 104 ASP A CA 1
ATOM 814 C C . ASP A 1 104 ? -19.052 -10.673 37.995 1.00 92.81 104 ASP A C 1
ATOM 816 O O . ASP A 1 104 ? -19.282 -11.440 38.929 1.00 92.81 104 ASP A O 1
ATOM 820 N N . PHE A 1 105 ? -19.132 -9.348 38.141 1.00 93.19 105 PHE A N 1
ATOM 821 C CA . PHE A 1 105 ? -19.496 -8.689 39.399 1.00 93.19 105 PHE A CA 1
ATOM 822 C C . PHE A 1 105 ? -21.009 -8.440 39.552 1.00 93.19 105 PHE A C 1
ATOM 824 O O . PHE A 1 105 ? -21.422 -7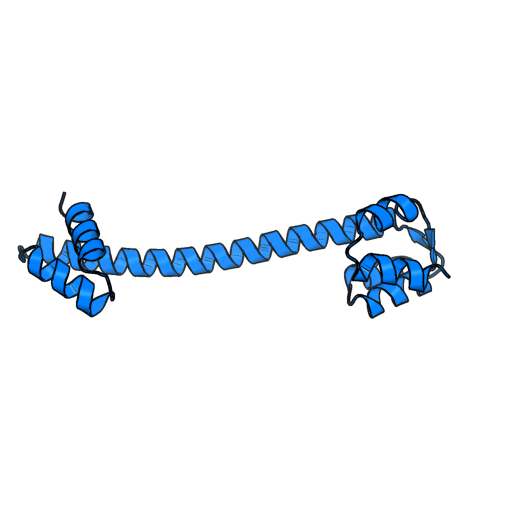.780 40.506 1.00 93.19 105 PHE A O 1
ATOM 831 N N . GLY A 1 106 ? -21.847 -8.947 38.637 1.00 89.62 106 GLY A N 1
ATOM 832 C CA . GLY A 1 106 ? -23.307 -8.792 38.700 1.00 89.62 106 GLY A CA 1
ATOM 833 C C . GLY A 1 106 ? -23.782 -7.341 38.572 1.00 89.62 106 GLY A C 1
ATOM 834 O O . GLY A 1 106 ? -24.854 -6.982 39.062 1.00 89.62 106 GLY A O 1
ATOM 835 N N . VAL A 1 107 ? -22.973 -6.489 37.946 1.00 90.62 107 VAL A N 1
ATOM 836 C CA . VAL A 1 107 ? -23.290 -5.081 37.725 1.00 90.62 107 VAL A CA 1
ATOM 837 C C . VAL A 1 107 ? -24.391 -4.982 36.658 1.00 90.62 107 VAL A C 1
ATOM 839 O O . VAL A 1 107 ? -24.315 -5.670 35.638 1.00 90.62 107 VAL A O 1
ATOM 842 N N . PRO A 1 108 ? -25.409 -4.118 36.832 1.00 91.31 108 PRO A N 1
ATOM 843 C CA . PRO A 1 108 ? -26.442 -3.921 35.820 1.00 91.31 108 PRO A CA 1
ATOM 844 C C . PRO A 1 108 ? -25.866 -3.546 34.446 1.00 91.31 108 PRO A C 1
ATOM 846 O O . PRO A 1 108 ? -24.976 -2.701 34.341 1.00 91.31 108 PRO A O 1
ATOM 849 N N . GLN A 1 109 ? -26.443 -4.098 33.374 1.00 91.31 109 GLN A N 1
ATOM 850 C CA . GLN A 1 109 ? -26.026 -3.821 31.990 1.00 91.31 109 GLN A CA 1
ATOM 851 C C . GLN A 1 109 ? -26.007 -2.322 31.655 1.00 91.31 109 GLN A C 1
ATOM 853 O O . GLN A 1 109 ? -25.131 -1.868 30.923 1.00 91.31 109 GLN A O 1
ATOM 858 N N . VAL A 1 110 ? -26.925 -1.532 32.228 1.00 93.19 110 VAL A N 1
ATOM 859 C CA . VAL A 1 110 ? -26.961 -0.072 32.038 1.00 93.19 110 VAL A CA 1
ATOM 860 C C . VAL A 1 110 ? -25.660 0.602 32.485 1.00 93.19 110 VAL A C 1
ATOM 862 O O . VAL A 1 110 ? -25.164 1.493 31.806 1.00 93.19 110 VAL A O 1
ATOM 865 N N . THR A 1 111 ? -25.042 0.121 33.564 1.00 93.38 111 THR A N 1
ATOM 866 C CA . THR A 1 111 ? -23.764 0.643 34.058 1.00 93.38 111 THR A CA 1
ATOM 867 C C . THR A 1 111 ? -22.608 0.251 33.138 1.00 93.38 111 THR A C 1
ATOM 869 O O . THR A 1 111 ? -21.687 1.043 32.947 1.00 93.38 111 THR A O 1
ATOM 872 N N . ALA A 1 112 ? -22.655 -0.939 32.526 1.00 93.75 112 ALA A N 1
ATOM 873 C CA . ALA A 1 112 ? -21.685 -1.332 31.503 1.00 93.75 112 ALA A CA 1
ATOM 874 C C . ALA A 1 112 ? -21.785 -0.416 30.272 1.00 93.75 112 ALA A C 1
ATOM 876 O O . ALA A 1 112 ? -20.764 0.074 29.796 1.00 93.75 112 ALA A O 1
ATOM 877 N N . VAL A 1 113 ? -23.007 -0.109 29.817 1.00 95.19 113 VAL A N 1
ATOM 878 C CA . VAL A 1 113 ? -23.253 0.847 28.723 1.00 95.19 113 VAL A CA 1
ATOM 879 C C . VAL A 1 113 ? -22.679 2.224 29.069 1.00 95.19 113 VAL A C 1
ATOM 881 O O . VAL A 1 113 ? -21.906 2.769 28.287 1.00 95.19 113 VAL A O 1
ATOM 884 N N . GLU A 1 114 ? -22.974 2.766 30.254 1.00 95.25 114 GLU A N 1
ATOM 885 C CA . GLU A 1 114 ? -22.441 4.067 30.688 1.00 95.25 114 GLU A CA 1
ATOM 886 C C . GLU A 1 114 ? -20.907 4.096 30.742 1.00 95.25 114 GLU A C 1
ATOM 888 O O . GLU A 1 114 ? -20.294 5.091 30.348 1.00 95.25 114 GLU A O 1
ATOM 893 N N . LYS A 1 115 ? -20.274 3.013 31.215 1.00 94.38 115 LYS A N 1
ATOM 894 C CA . LYS A 1 115 ? -18.810 2.883 31.230 1.00 94.38 115 LYS A CA 1
ATOM 895 C C . LYS A 1 115 ? -18.230 2.848 29.824 1.00 94.38 115 LYS A C 1
ATOM 897 O O . LYS A 1 115 ? -17.267 3.556 29.565 1.00 94.38 115 LYS A O 1
ATOM 902 N N . LEU A 1 116 ? -18.829 2.091 28.908 1.00 95.19 116 LEU A N 1
ATOM 903 C CA . LEU A 1 116 ? -18.401 2.051 27.509 1.00 95.19 116 LEU A CA 1
ATOM 904 C C . LEU A 1 116 ? -18.517 3.422 26.828 1.00 95.19 116 LEU A C 1
ATOM 906 O O . LEU A 1 116 ? -17.614 3.816 26.096 1.00 95.19 116 LEU A O 1
ATOM 910 N N . GLN A 1 117 ? -19.575 4.187 27.105 1.00 95.81 117 GLN A N 1
ATOM 911 C CA . GLN A 1 117 ? -19.709 5.544 26.565 1.00 95.81 117 GLN A CA 1
ATOM 912 C C . GLN A 1 117 ? -18.648 6.505 27.121 1.00 95.81 117 GLN A C 1
ATOM 914 O O . GLN A 1 117 ? -18.118 7.320 26.375 1.00 95.81 117 GLN A O 1
ATOM 919 N N . LYS A 1 118 ? -18.327 6.416 28.421 1.00 94.50 118 LYS A N 1
ATOM 920 C CA . LYS A 1 118 ? -17.356 7.313 29.078 1.00 94.50 118 LYS A CA 1
ATOM 921 C C . LYS A 1 118 ? -15.897 6.935 28.832 1.00 94.50 118 LYS A C 1
ATOM 923 O O . LYS A 1 118 ? -15.049 7.814 28.770 1.00 94.50 118 LYS A O 1
ATOM 928 N N . GLU A 1 119 ? -15.589 5.641 28.786 1.00 93.56 119 GLU A N 1
ATOM 929 C CA . GLU A 1 119 ? -14.211 5.140 28.737 1.00 93.56 119 GLU A CA 1
ATOM 930 C C . GLU A 1 119 ? -13.765 4.745 27.324 1.00 93.56 119 GLU A C 1
ATOM 932 O O . GLU A 1 119 ? -12.560 4.677 27.071 1.00 93.56 119 GLU A O 1
ATOM 937 N N . CYS A 1 120 ? -14.697 4.451 26.415 1.00 92.19 120 CYS A N 1
ATOM 938 C CA . CYS A 1 120 ? -14.408 4.024 25.042 1.00 92.19 120 CYS A CA 1
ATOM 939 C C . CYS A 1 120 ? -15.006 4.966 23.985 1.00 92.19 120 CYS A C 1
ATOM 941 O O . CYS A 1 120 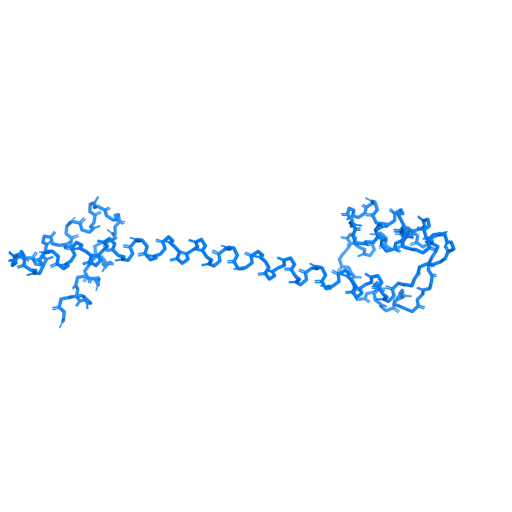? -14.976 4.615 22.809 1.00 92.19 120 CYS A O 1
ATOM 943 N N . ASP A 1 121 ? -15.559 6.116 24.393 1.00 92.62 121 ASP A N 1
ATOM 944 C CA . ASP A 1 121 ? -16.172 7.128 23.515 1.00 92.62 121 ASP A CA 1
ATOM 945 C C . ASP A 1 121 ? -17.227 6.553 22.547 1.00 92.62 121 ASP A C 1
ATOM 947 O O . ASP A 1 121 ? -17.456 7.062 21.449 1.00 92.62 121 ASP A O 1
ATOM 951 N N . LEU A 1 122 ? -17.885 5.461 22.953 1.00 93.69 122 LEU A N 1
ATOM 952 C CA . LEU A 1 122 ? -18.898 4.782 22.150 1.00 93.69 122 LEU A CA 1
ATOM 953 C C . LEU A 1 122 ? -20.215 5.561 22.157 1.00 93.69 122 LEU A C 1
ATOM 955 O O . LEU A 1 122 ? -20.630 6.136 23.169 1.00 93.69 122 LEU A O 1
ATOM 959 N N . THR A 1 123 ? -20.942 5.507 21.040 1.00 95.69 123 THR A N 1
ATOM 960 C CA . THR A 1 123 ? -22.331 5.977 21.016 1.00 95.69 123 THR A CA 1
ATOM 961 C C . THR A 1 123 ? -23.205 5.092 21.910 1.00 95.69 123 THR A C 1
ATOM 963 O O . THR A 1 123 ? -22.871 3.939 22.189 1.00 95.69 123 THR A O 1
ATOM 966 N N . LEU A 1 124 ? -24.365 5.597 22.345 1.00 94.19 124 LEU A N 1
ATOM 967 C CA . LEU A 1 124 ? -25.320 4.788 23.116 1.00 94.19 124 LEU A CA 1
ATOM 968 C C . LEU A 1 124 ? -25.724 3.514 22.357 1.00 94.19 124 LEU A C 1
ATOM 970 O O . LEU A 1 124 ? -25.901 2.461 22.967 1.00 94.19 124 LEU A O 1
ATOM 974 N N . GLN A 1 125 ? -25.880 3.619 21.036 1.00 95.50 125 GLN A N 1
ATOM 975 C CA . GLN A 1 125 ? -26.261 2.501 20.181 1.00 95.50 125 GLN A CA 1
ATOM 976 C C . GLN A 1 125 ? -25.147 1.450 20.113 1.00 95.50 125 GLN A C 1
ATOM 978 O O . GLN A 1 125 ? -25.418 0.268 20.322 1.00 95.50 125 GLN A O 1
ATOM 983 N N . ASP A 1 126 ? -23.901 1.871 19.893 1.00 94.25 126 ASP A N 1
ATOM 984 C CA . ASP A 1 126 ? -22.766 0.948 19.804 1.00 94.25 126 ASP A CA 1
ATOM 985 C C . ASP A 1 126 ? -22.466 0.297 21.155 1.00 94.25 126 ASP A C 1
ATOM 987 O O . ASP A 1 126 ? -22.274 -0.914 21.235 1.00 94.25 126 ASP A O 1
ATOM 991 N N . ALA A 1 127 ? -22.501 1.073 22.241 1.00 94.69 127 ALA A N 1
ATOM 992 C CA . ALA A 1 127 ? -22.306 0.558 23.591 1.00 94.69 127 ALA A CA 1
ATOM 993 C C . ALA A 1 127 ? -23.356 -0.506 23.958 1.00 94.69 127 ALA A C 1
ATOM 995 O O . ALA A 1 127 ? -22.997 -1.552 24.497 1.00 94.69 127 ALA A O 1
ATOM 996 N N . ARG A 1 128 ? -24.638 -0.285 23.624 1.00 95.06 128 ARG A N 1
ATOM 997 C CA . ARG A 1 128 ? -25.698 -1.294 23.815 1.00 95.06 128 ARG A CA 1
ATOM 998 C C . ARG A 1 128 ? -25.424 -2.558 23.012 1.00 95.06 128 ARG A C 1
ATOM 1000 O O . ARG A 1 128 ? -25.490 -3.644 23.575 1.00 95.06 128 ARG A O 1
ATOM 1007 N N . LYS A 1 129 ? -25.047 -2.413 21.739 1.00 94.44 129 LYS A N 1
ATOM 1008 C CA . LYS A 1 129 ? -24.715 -3.544 20.864 1.00 94.44 129 LYS A CA 1
ATOM 1009 C C . LYS A 1 129 ? -23.573 -4.391 21.435 1.00 94.44 129 LYS A C 1
ATOM 1011 O O . LYS A 1 129 ? -23.678 -5.612 21.461 1.00 94.44 129 LYS A O 1
ATOM 1016 N N . TYR A 1 130 ? -22.502 -3.761 21.921 1.00 92.88 130 TYR A 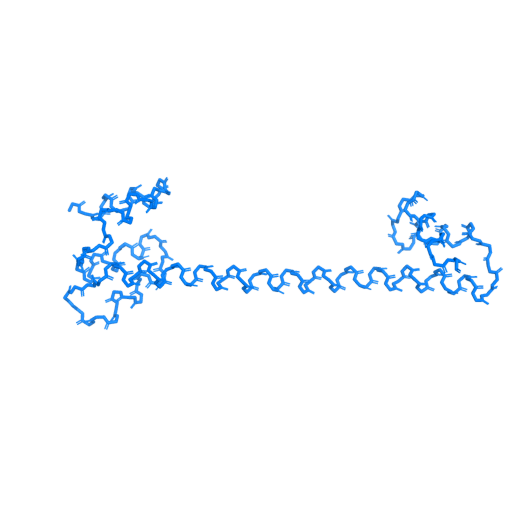N 1
ATOM 1017 C CA . TYR A 1 130 ? -21.382 -4.479 22.537 1.00 92.88 130 TYR A CA 1
ATOM 1018 C C . TYR A 1 130 ? -21.777 -5.182 23.837 1.00 92.88 130 TYR A C 1
ATOM 1020 O O . TYR A 1 130 ? -21.387 -6.326 24.055 1.00 92.88 130 TYR A O 1
ATOM 1028 N N . VAL A 1 131 ? -22.572 -4.529 24.688 1.00 93.31 131 VAL A N 1
ATOM 1029 C CA . VAL A 1 131 ? -23.092 -5.151 25.912 1.00 93.31 131 VAL A CA 1
ATOM 1030 C C . VAL A 1 131 ? -23.950 -6.369 25.567 1.00 93.31 131 VAL A C 1
ATOM 1032 O O . VAL A 1 131 ? -23.688 -7.444 26.089 1.00 93.31 131 VAL A O 1
ATOM 1035 N N . GLU A 1 132 ? -24.905 -6.253 24.646 1.00 92.00 132 GLU A N 1
ATOM 1036 C CA . GLU A 1 132 ? -25.740 -7.381 24.208 1.00 92.00 132 GLU A CA 1
ATOM 1037 C C . GLU A 1 132 ? -24.904 -8.546 23.658 1.00 92.00 132 GLU A C 1
ATOM 1039 O O . GLU A 1 132 ? -25.138 -9.698 24.022 1.00 92.00 132 GLU A O 1
ATOM 1044 N N . MET A 1 133 ? -23.888 -8.248 22.842 1.00 89.94 133 MET A N 1
ATOM 1045 C CA . MET A 1 133 ? -23.023 -9.252 22.219 1.00 89.94 133 MET A CA 1
ATOM 1046 C C . MET A 1 133 ? -22.229 -10.088 23.234 1.00 89.94 133 MET A C 1
ATOM 1048 O O . MET A 1 133 ? -22.102 -11.295 23.051 1.00 89.94 133 MET A O 1
ATOM 1052 N N . TYR A 1 134 ? -21.703 -9.471 24.296 1.00 84.31 134 TYR A N 1
ATOM 1053 C CA . TYR A 1 134 ? -20.855 -10.146 25.292 1.00 84.31 134 TYR A CA 1
ATOM 1054 C C . TYR A 1 134 ? -21.620 -10.626 26.552 1.00 84.31 134 TYR A C 1
ATOM 1056 O O . TYR A 1 134 ? -21.057 -11.334 27.395 1.00 84.31 134 TYR A O 1
ATOM 1064 N N . TYR A 1 135 ? -22.896 -10.252 26.721 1.00 74.00 135 TYR A N 1
ATOM 1065 C CA . TYR A 1 135 ? -23.736 -10.723 27.834 1.00 74.00 135 TYR A CA 1
ATOM 1066 C C . TYR A 1 135 ? -24.500 -12.021 27.551 1.00 74.00 135 TYR A C 1
ATOM 1068 O O . TYR A 1 135 ? -24.862 -12.690 28.525 1.00 74.00 135 TYR A O 1
ATOM 1076 N N . LEU A 1 136 ? -24.707 -12.386 26.280 1.00 62.72 136 LEU A N 1
ATOM 1077 C CA . LEU A 1 136 ? -25.151 -13.734 25.889 1.00 62.72 136 LEU A CA 1
ATOM 1078 C C . LEU A 1 136 ? -24.141 -14.811 26.339 1.00 62.72 136 LEU A C 1
ATOM 1080 O O . LEU A 1 136 ? -24.575 -15.973 26.465 1.00 62.72 136 LEU A O 1
#

Sequence (136 aa):
QDFFEIMRNIYRRDYRKIEEVYKTREISTELGLAIGAASESTVLMNEALKSRGGVMNMCTALQELENASREKGRIEGKIEGKIEGKIEGKIEGKIEGIVKICKDFGVPQVTAVEKLQKECDLTLQDARKYVEMYYL

Organism: NCBI:txid1235802

Radius of gyration: 27.82 Å; chains: 1; bounding box: 54×28×69 Å